Protein AF-A0A523T4Q6-F1 (afdb_monomer_lite)

Structure (mmCIF, N/CA/C/O backbone):
data_AF-A0A523T4Q6-F1
#
_entry.id   AF-A0A523T4Q6-F1
#
loop_
_atom_site.group_PDB
_atom_site.id
_atom_site.type_symbol
_atom_site.label_atom_id
_atom_site.label_alt_id
_atom_site.label_comp_id
_atom_site.label_asym_id
_atom_site.label_entity_id
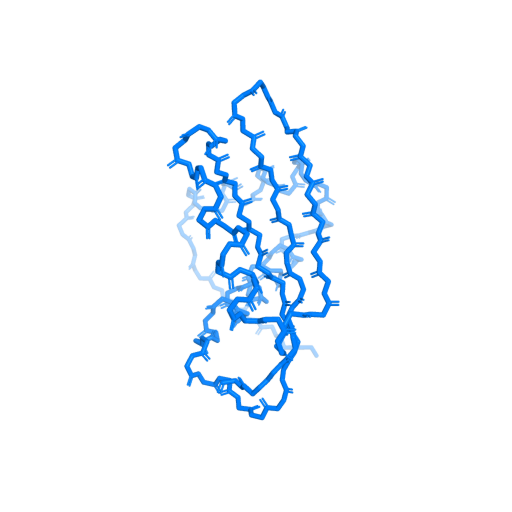_atom_site.label_seq_id
_atom_site.pdbx_PDB_ins_code
_atom_site.Cartn_x
_atom_site.Cartn_y
_atom_site.Cartn_z
_atom_site.occupancy
_atom_site.B_iso_or_equiv
_atom_site.auth_seq_id
_atom_site.auth_comp_id
_atom_site.auth_asym_id
_atom_site.auth_atom_id
_atom_site.pdbx_PDB_model_num
ATOM 1 N N . MET A 1 1 ? -28.404 4.423 11.202 1.00 72.69 1 MET A N 1
ATOM 2 C CA . MET A 1 1 ? -27.019 4.108 11.615 1.00 72.69 1 MET A CA 1
ATOM 3 C C . MET A 1 1 ? -27.066 2.802 12.387 1.00 72.69 1 MET A C 1
ATOM 5 O O . MET A 1 1 ? -27.877 2.708 13.299 1.00 72.69 1 MET A O 1
ATOM 9 N N . THR A 1 2 ? -26.296 1.793 11.986 1.00 89.75 2 THR A N 1
ATOM 10 C CA . THR A 1 2 ? -26.288 0.481 12.656 1.00 89.75 2 THR A CA 1
ATOM 11 C C . THR A 1 2 ? -25.247 0.487 13.769 1.00 89.75 2 THR A C 1
ATOM 13 O O . THR A 1 2 ? -24.136 0.970 13.558 1.00 89.75 2 THR A O 1
ATOM 16 N N . ILE A 1 3 ? -25.606 -0.024 14.947 1.00 91.44 3 ILE A N 1
ATOM 17 C CA . ILE A 1 3 ? -24.710 -0.132 16.102 1.00 91.44 3 ILE A CA 1
ATOM 18 C C . ILE A 1 3 ? -24.320 -1.598 16.263 1.00 91.44 3 ILE A C 1
ATOM 20 O O . ILE A 1 3 ? -25.179 -2.476 16.238 1.00 91.44 3 ILE A O 1
ATOM 24 N N . ILE A 1 4 ? -23.025 -1.843 16.437 1.00 90.62 4 ILE A N 1
ATOM 25 C CA . ILE A 1 4 ? -22.473 -3.156 16.760 1.00 90.62 4 ILE A CA 1
ATOM 26 C C . ILE A 1 4 ? -21.775 -3.071 18.118 1.00 90.62 4 ILE A C 1
ATOM 28 O O . ILE A 1 4 ? -21.170 -2.049 18.439 1.00 90.62 4 ILE A O 1
ATOM 32 N N . SER A 1 5 ? -21.870 -4.137 18.909 1.00 92.88 5 SER A N 1
ATOM 33 C CA . SER A 1 5 ? -21.122 -4.287 20.157 1.00 92.88 5 SER A CA 1
ATOM 34 C C . SER A 1 5 ? -20.123 -5.421 19.981 1.00 92.88 5 SER A C 1
ATOM 36 O O . SER A 1 5 ? -20.476 -6.480 19.464 1.00 92.88 5 SER A 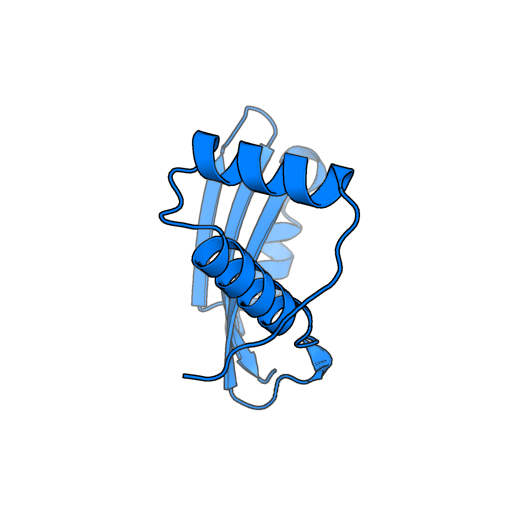O 1
ATOM 38 N N . VAL A 1 6 ? -18.875 -5.189 20.374 1.00 88.69 6 VAL A N 1
ATOM 39 C CA . VAL A 1 6 ? -17.772 -6.138 20.204 1.00 88.69 6 VAL A CA 1
ATOM 40 C C . VAL A 1 6 ? -17.041 -6.314 21.526 1.00 88.69 6 VAL A C 1
ATOM 42 O O . VAL A 1 6 ? -16.758 -5.341 22.223 1.00 88.69 6 VAL A O 1
ATOM 45 N N . SER A 1 7 ? -16.741 -7.564 21.871 1.00 93.50 7 SER A N 1
ATOM 46 C CA . SER A 1 7 ? -15.856 -7.881 22.991 1.00 93.50 7 SER A CA 1
ATOM 47 C C . SER A 1 7 ? -14.417 -7.891 22.488 1.00 93.50 7 SER A C 1
ATOM 49 O O . SER A 1 7 ? -14.119 -8.523 21.475 1.00 93.50 7 SER A O 1
ATOM 51 N N . VAL A 1 8 ? -13.535 -7.169 23.176 1.00 91.31 8 VAL A N 1
ATOM 52 C CA . VAL A 1 8 ? -12.112 -7.068 22.839 1.00 91.31 8 VAL A CA 1
ATOM 53 C C . VAL A 1 8 ? -11.267 -7.269 24.098 1.00 91.31 8 VAL A C 1
ATOM 55 O O . VAL A 1 8 ? -11.698 -6.864 25.180 1.00 91.31 8 VAL A O 1
ATOM 58 N N . PRO A 1 9 ? -10.068 -7.870 23.995 1.00 96.25 9 PRO A N 1
ATOM 59 C CA . PRO 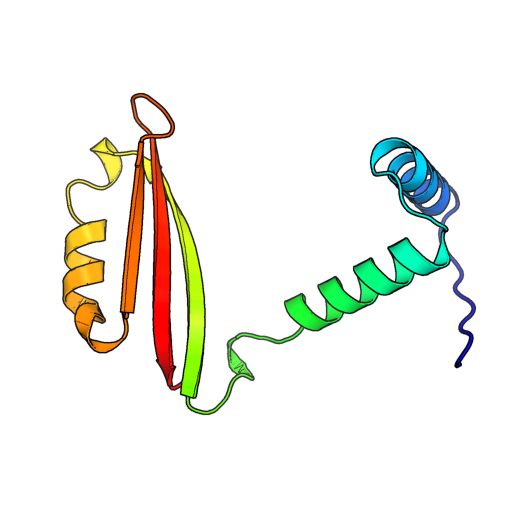A 1 9 ? -9.151 -7.958 25.126 1.00 96.25 9 PRO A CA 1
ATOM 60 C C . PRO A 1 9 ? -8.781 -6.570 25.658 1.00 96.25 9 PRO A C 1
ATOM 62 O O . PRO A 1 9 ? -8.531 -5.652 24.878 1.00 96.25 9 PRO A O 1
ATOM 65 N N . GLU A 1 10 ? -8.662 -6.432 26.978 1.00 94.25 10 GLU A N 1
ATOM 66 C CA . GLU A 1 10 ? -8.368 -5.149 27.638 1.00 94.25 10 GLU A CA 1
ATOM 67 C C . GLU A 1 10 ? -7.070 -4.505 27.124 1.00 94.25 10 GLU A C 1
ATOM 69 O O . GLU A 1 10 ? -7.050 -3.331 26.766 1.00 94.25 10 GLU A O 1
ATOM 74 N N . LYS A 1 11 ? -6.019 -5.312 26.933 1.00 94.31 11 LYS A N 1
ATOM 75 C CA . LYS A 1 11 ? -4.748 -4.858 26.343 1.00 94.31 11 LYS A CA 1
ATOM 76 C C . LYS A 1 11 ? -4.902 -4.286 24.931 1.00 94.31 11 LYS A C 1
ATOM 78 O O . LYS A 1 11 ? -4.134 -3.418 24.528 1.00 94.31 11 LYS A O 1
ATOM 83 N N . LEU A 1 12 ? -5.853 -4.795 24.144 1.00 90.75 12 LEU A N 1
ATOM 84 C CA . LEU A 1 12 ? -6.106 -4.273 22.802 1.00 90.75 12 LEU A CA 1
ATOM 85 C C . LEU A 1 12 ? -6.808 -2.917 22.882 1.00 90.75 12 LEU A C 1
ATOM 87 O O . LEU A 1 12 ? -6.430 -2.000 22.158 1.00 90.75 12 LEU A O 1
ATOM 91 N N . LEU A 1 13 ? -7.786 -2.779 23.783 1.00 92.06 13 LEU A N 1
ATOM 92 C CA . LEU A 1 13 ? -8.468 -1.509 24.022 1.00 92.06 13 LEU A CA 1
ATOM 93 C C . LEU A 1 13 ? -7.481 -0.419 24.458 1.00 92.06 13 LEU A C 1
ATOM 95 O O . LEU A 1 13 ? -7.520 0.681 23.915 1.00 92.06 13 LEU A O 1
ATOM 99 N N . GLU A 1 14 ? -6.556 -0.742 25.361 1.00 92.31 14 GLU A N 1
ATOM 100 C CA . GLU A 1 14 ? -5.516 0.186 25.817 1.00 92.31 14 GLU A CA 1
ATOM 101 C C . GLU A 1 14 ? -4.647 0.693 24.654 1.00 92.31 14 GLU A C 1
ATOM 103 O O . GLU A 1 14 ? -4.435 1.897 24.499 1.00 92.31 14 GLU A O 1
ATOM 108 N N . ARG A 1 15 ? -4.210 -0.208 23.762 1.00 88.75 15 ARG A N 1
ATOM 109 C CA . ARG A 1 15 ? -3.453 0.177 22.558 1.00 88.75 15 ARG A CA 1
ATOM 110 C C . ARG A 1 15 ? -4.254 1.103 21.648 1.00 88.75 15 ARG A C 1
ATOM 112 O O . ARG A 1 15 ? -3.703 2.080 21.150 1.00 88.75 15 ARG A O 1
ATOM 119 N N . VAL A 1 16 ? -5.540 0.818 21.454 1.00 88.25 16 VAL A N 1
ATOM 120 C CA . VAL A 1 16 ? -6.434 1.656 20.645 1.00 88.25 16 VAL A CA 1
ATOM 121 C C . VAL A 1 16 ? -6.561 3.057 21.248 1.00 88.25 16 VAL A C 1
ATOM 123 O O . VAL A 1 16 ? -6.492 4.045 20.521 1.00 88.25 16 VAL A O 1
ATOM 126 N N . GLU A 1 17 ? -6.704 3.172 22.567 1.00 88.06 17 GLU A N 1
ATOM 127 C CA . GLU A 1 17 ? -6.784 4.472 23.239 1.00 88.06 17 GLU A CA 1
ATOM 128 C C . GLU A 1 17 ? -5.500 5.288 23.143 1.00 88.06 17 GLU A C 1
ATOM 130 O O . GLU A 1 17 ? -5.568 6.510 23.000 1.00 88.06 17 GLU A O 1
ATOM 135 N N . ASN A 1 18 ? -4.342 4.634 23.200 1.00 88.75 18 ASN A N 1
ATOM 136 C CA . ASN A 1 18 ? -3.062 5.307 22.998 1.00 88.75 18 ASN A CA 1
ATOM 137 C C . ASN A 1 18 ? -2.961 5.851 21.567 1.00 88.75 18 ASN A C 1
ATOM 139 O O . ASN A 1 18 ? -2.659 7.028 21.382 1.00 88.75 18 ASN A O 1
ATOM 143 N N . SER A 1 19 ? -3.349 5.059 20.561 1.00 84.25 19 SER A N 1
ATOM 144 C CA . SER A 1 19 ? -3.386 5.518 19.165 1.00 84.25 19 SER A CA 1
ATOM 145 C C . SER A 1 19 ? -4.362 6.676 18.935 1.00 84.25 19 SER A C 1
ATOM 147 O O . SER A 1 19 ? -4.061 7.572 18.153 1.00 84.25 19 SER A O 1
ATOM 149 N N . ILE A 1 20 ? -5.507 6.711 19.630 1.00 85.62 20 ILE A N 1
ATOM 150 C CA . ILE A 1 20 ? -6.446 7.845 19.562 1.00 85.62 20 ILE A CA 1
ATOM 151 C C . ILE A 1 20 ? -5.777 9.144 20.025 1.00 85.62 20 ILE A C 1
ATOM 153 O O . ILE A 1 20 ? -5.949 10.176 19.376 1.00 85.62 20 ILE A O 1
ATOM 157 N N . ARG A 1 21 ? -5.001 9.089 21.116 1.00 83.44 21 ARG A N 1
ATOM 158 C CA . ARG A 1 21 ? -4.302 10.258 21.673 1.00 83.44 21 ARG A CA 1
ATOM 159 C C . ARG A 1 21 ? -3.164 10.734 20.776 1.00 83.44 21 ARG A C 1
ATOM 161 O O . ARG A 1 21 ? -3.016 11.935 20.592 1.00 83.44 21 ARG A O 1
ATOM 168 N N . GLU A 1 22 ? -2.385 9.809 20.225 1.00 84.88 22 GLU A N 1
ATOM 169 C CA . GLU A 1 22 ? -1.214 10.135 19.403 1.00 84.88 22 GLU A CA 1
ATOM 170 C C . GLU A 1 22 ? -1.586 10.616 17.996 1.00 84.88 22 GLU A C 1
ATOM 172 O O . GLU A 1 22 ? -0.955 11.527 17.471 1.00 84.88 22 GLU A O 1
ATOM 177 N N . GLN A 1 23 ? -2.615 10.022 17.383 1.00 77.62 23 GLN A N 1
ATOM 178 C CA . GLN A 1 23 ? -2.971 10.265 15.977 1.00 77.62 23 GLN A CA 1
ATOM 179 C C . GLN A 1 23 ? -4.151 11.236 15.799 1.00 77.62 23 GLN A C 1
ATOM 181 O O . GLN A 1 23 ? -4.564 11.502 14.673 1.00 77.62 23 GLN A O 1
ATOM 186 N N . GLY A 1 24 ? -4.700 11.782 16.891 1.00 76.44 24 GLY A N 1
ATOM 187 C CA . GLY A 1 24 ? -5.726 12.830 16.843 1.00 76.44 24 GLY A CA 1
ATOM 188 C C . GLY A 1 24 ? -7.116 12.357 16.403 1.00 76.44 24 GLY A C 1
ATOM 189 O O . GLY A 1 24 ? -7.887 13.136 15.842 1.00 76.44 24 GLY A O 1
ATOM 190 N N . PHE A 1 25 ? -7.467 11.090 16.641 1.00 80.19 25 PHE A N 1
ATOM 191 C CA . PHE A 1 25 ? -8.798 10.584 16.298 1.00 80.19 25 PHE A CA 1
ATOM 192 C C . PHE A 1 25 ? -9.889 11.192 17.188 1.00 80.19 25 PHE A C 1
ATOM 194 O O . PHE A 1 25 ? -9.733 11.316 18.400 1.00 80.19 25 PHE A O 1
ATOM 201 N N . ALA A 1 26 ? -11.050 11.494 16.600 1.00 78.75 26 ALA A N 1
ATOM 202 C CA . ALA A 1 26 ? -12.152 12.128 17.327 1.00 78.75 26 ALA A CA 1
ATOM 203 C C . ALA A 1 26 ? -12.797 11.221 18.395 1.00 78.75 26 ALA A C 1
ATOM 205 O O . ALA A 1 26 ? -13.297 11.717 19.401 1.00 78.75 26 ALA A O 1
ATOM 206 N N . ASN A 1 27 ? -12.859 9.901 18.167 1.00 86.69 27 ASN A N 1
ATOM 207 C CA . ASN A 1 27 ? -13.436 8.933 19.109 1.00 86.69 27 ASN A CA 1
ATOM 208 C C . ASN A 1 27 ? -13.098 7.476 18.737 1.00 86.69 27 ASN A C 1
ATOM 210 O O . ASN A 1 27 ? -12.652 7.183 17.627 1.00 86.69 27 ASN A O 1
ATOM 214 N N . ARG A 1 28 ? -13.397 6.544 19.658 1.00 88.50 28 ARG A N 1
ATOM 215 C CA . ARG A 1 28 ? -13.238 5.089 19.458 1.00 88.50 28 ARG A CA 1
ATOM 216 C C . ARG A 1 28 ? -14.019 4.561 18.248 1.00 88.50 28 ARG A C 1
ATOM 218 O O . ARG A 1 28 ? -13.554 3.661 17.561 1.00 88.50 28 ARG A O 1
ATOM 225 N N . SER A 1 29 ? -15.194 5.114 17.953 1.00 90.00 29 SER A N 1
ATOM 226 C CA . SER A 1 29 ? -15.989 4.657 16.807 1.00 90.00 29 SER A CA 1
ATOM 227 C C . SER A 1 29 ? -15.355 5.038 15.466 1.00 90.00 29 SER A C 1
ATOM 229 O O . SER A 1 29 ? -15.576 4.335 14.484 1.00 90.00 29 SER A O 1
ATOM 231 N N . GLU A 1 30 ? -14.576 6.121 15.398 1.00 88.31 30 GLU A N 1
ATOM 232 C CA . GLU A 1 30 ? -13.842 6.520 14.190 1.00 88.31 30 GLU A CA 1
ATOM 233 C C . GLU A 1 30 ? -12.731 5.523 13.868 1.00 88.31 30 GLU A C 1
ATOM 235 O O . GLU A 1 30 ? -12.701 4.985 12.764 1.00 88.31 30 GLU A O 1
ATOM 240 N N . ILE A 1 31 ? -11.883 5.201 14.849 1.00 89.31 31 ILE A N 1
ATOM 241 C CA . ILE A 1 31 ? -10.749 4.296 14.629 1.00 89.31 31 ILE A CA 1
ATOM 242 C C . ILE A 1 31 ? -11.222 2.880 14.277 1.00 89.31 31 ILE A C 1
ATOM 244 O O . ILE A 1 31 ? -10.672 2.252 13.378 1.00 89.31 31 ILE A O 1
ATOM 248 N N . VAL A 1 32 ? -12.308 2.404 14.902 1.00 89.56 32 VAL A N 1
ATOM 249 C CA . VAL A 1 32 ? -12.914 1.105 14.572 1.00 89.56 32 VAL A CA 1
ATOM 250 C C . VAL A 1 32 ? -13.498 1.121 13.159 1.00 89.56 32 VAL A C 1
ATOM 252 O O . VAL A 1 32 ? -13.299 0.170 12.406 1.00 89.56 32 VAL A O 1
ATOM 255 N N . ARG A 1 33 ? -14.179 2.201 12.752 1.00 89.62 33 ARG A N 1
ATOM 256 C CA . ARG A 1 33 ? -14.675 2.337 11.373 1.00 89.62 33 ARG A CA 1
ATOM 257 C C . ARG A 1 33 ? -13.536 2.373 10.359 1.00 89.62 33 ARG A C 1
ATOM 259 O O . ARG A 1 33 ? -13.666 1.753 9.306 1.00 89.62 33 ARG A O 1
ATOM 266 N N . GLN A 1 34 ? -12.445 3.073 10.658 1.00 88.44 34 GLN A N 1
ATOM 267 C CA . GLN A 1 34 ? -11.275 3.116 9.788 1.00 88.44 34 GLN A CA 1
ATOM 268 C C . GLN A 1 34 ? -10.615 1.741 9.683 1.00 88.44 34 GLN A C 1
ATOM 270 O O . GLN A 1 34 ? -10.409 1.269 8.573 1.00 88.44 34 GLN A O 1
ATOM 275 N N . ALA A 1 35 ? -10.405 1.052 10.806 1.00 88.44 35 ALA A N 1
ATOM 276 C CA . ALA A 1 35 ? -9.862 -0.303 10.826 1.00 88.44 35 ALA A CA 1
ATOM 277 C C . ALA A 1 35 ? -10.725 -1.289 10.025 1.00 88.44 35 ALA A C 1
ATOM 279 O O . ALA A 1 35 ? -10.192 -2.069 9.244 1.00 88.44 35 ALA A O 1
ATOM 280 N N . LEU A 1 36 ? -12.056 -1.225 10.151 1.00 88.69 36 LEU A N 1
ATOM 281 C CA . LEU A 1 36 ? -12.967 -2.058 9.357 1.00 88.69 36 LEU A CA 1
ATOM 282 C C . LEU A 1 36 ? -12.874 -1.750 7.858 1.00 88.69 36 LEU A C 1
ATOM 284 O O . LEU A 1 36 ? -12.882 -2.673 7.050 1.00 88.69 36 LEU A O 1
ATOM 288 N N . ARG A 1 37 ? -12.772 -0.472 7.468 1.00 87.06 37 ARG A N 1
ATOM 289 C CA . ARG A 1 37 ? -12.582 -0.088 6.059 1.00 87.06 37 ARG A CA 1
ATOM 290 C C . ARG A 1 37 ? -11.257 -0.608 5.518 1.00 87.06 37 ARG A C 1
ATOM 292 O O . ARG A 1 37 ? -11.264 -1.222 4.457 1.00 87.06 37 ARG A O 1
ATOM 299 N N . THR A 1 38 ? -10.166 -0.405 6.254 1.00 86.06 38 THR A N 1
ATOM 300 C CA . THR A 1 38 ? -8.839 -0.921 5.900 1.00 86.06 38 THR A CA 1
ATOM 301 C C . THR A 1 38 ? -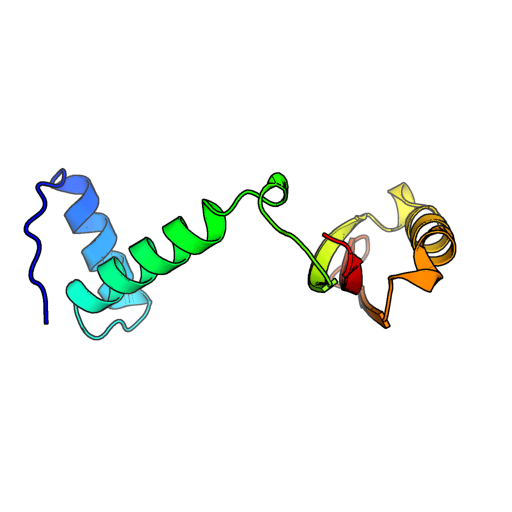8.876 -2.435 5.760 1.00 86.06 38 THR A C 1
ATOM 303 O O . THR A 1 38 ? -8.497 -2.943 4.715 1.00 86.06 38 THR A O 1
ATOM 306 N N . PHE A 1 39 ? -9.448 -3.148 6.733 1.00 84.12 39 PHE A N 1
ATOM 307 C CA . PHE A 1 39 ? -9.596 -4.599 6.673 1.00 84.12 39 PHE A CA 1
ATOM 308 C C . PHE A 1 39 ? -10.391 -5.051 5.445 1.00 84.12 39 PHE A C 1
ATOM 310 O O . PHE A 1 39 ? -9.975 -5.973 4.759 1.00 84.12 39 PHE A O 1
ATOM 317 N N . ILE A 1 40 ? -11.513 -4.396 5.122 1.00 80.94 40 ILE A N 1
ATOM 318 C CA . ILE A 1 40 ? -12.301 -4.737 3.928 1.00 80.94 40 ILE A CA 1
ATOM 319 C C . ILE A 1 40 ? -11.488 -4.483 2.651 1.00 80.94 40 ILE A C 1
ATOM 321 O O . ILE A 1 40 ? -11.509 -5.315 1.745 1.00 80.94 40 ILE A O 1
ATOM 325 N N . MET A 1 41 ? -10.764 -3.364 2.578 1.00 76.25 41 MET A N 1
ATOM 326 C CA . MET A 1 41 ? -9.904 -3.038 1.438 1.00 76.25 41 MET A CA 1
ATOM 327 C C . MET A 1 41 ? -8.762 -4.044 1.270 1.00 76.25 41 MET A C 1
ATOM 329 O O . MET A 1 41 ? -8.523 -4.484 0.153 1.00 76.25 41 MET A O 1
ATOM 333 N N . GLU A 1 42 ? -8.111 -4.445 2.361 1.00 77.94 42 GLU A N 1
ATOM 334 C CA . GLU A 1 42 ? -7.049 -5.459 2.369 1.00 77.94 42 GLU A CA 1
ATOM 335 C C . GLU A 1 42 ? -7.587 -6.872 2.101 1.00 77.94 42 GLU A C 1
ATOM 337 O O . GLU A 1 42 ? -6.911 -7.689 1.482 1.00 77.94 42 GLU A O 1
ATOM 342 N N . SER A 1 43 ? -8.816 -7.168 2.538 1.00 66.56 43 SER A N 1
ATOM 343 C CA . SER A 1 43 ? -9.466 -8.468 2.332 1.00 66.56 43 SER A CA 1
ATOM 344 C C . SER A 1 43 ? -9.932 -8.690 0.897 1.00 66.56 43 SER A C 1
ATOM 346 O O . SER A 1 43 ? -10.136 -9.839 0.506 1.00 66.56 43 SER A O 1
ATOM 348 N N . ARG A 1 44 ? -10.089 -7.620 0.099 1.00 66.62 44 ARG A N 1
ATOM 349 C CA . ARG A 1 44 ? -10.305 -7.758 -1.341 1.00 66.62 44 ARG A CA 1
ATOM 350 C C . ARG A 1 44 ? -9.036 -8.337 -1.936 1.00 66.62 44 ARG A C 1
ATOM 352 O O . ARG A 1 44 ? -8.051 -7.634 -2.147 1.00 66.62 44 ARG A O 1
ATOM 359 N N . SER A 1 45 ? -9.067 -9.638 -2.198 1.00 65.38 45 SER A N 1
ATOM 360 C CA . SER A 1 45 ? -7.978 -10.290 -2.901 1.00 65.38 45 SER A CA 1
ATOM 361 C C . SER A 1 45 ? -7.819 -9.622 -4.262 1.00 65.38 45 SER A C 1
ATOM 363 O O . SER A 1 45 ? -8.808 -9.438 -4.972 1.00 65.38 45 SER A O 1
ATOM 365 N N . LEU A 1 46 ? -6.579 -9.327 -4.664 1.00 69.50 46 LEU A N 1
ATOM 366 C CA . LEU A 1 46 ? -6.279 -8.910 -6.040 1.00 69.50 46 LEU A CA 1
ATOM 367 C C . LEU A 1 46 ? -6.911 -9.875 -7.062 1.00 69.50 46 LEU A C 1
ATOM 369 O O . LEU A 1 46 ? -7.348 -9.448 -8.117 1.00 69.50 46 LEU A O 1
ATOM 373 N N . LYS A 1 47 ? -7.060 -11.158 -6.697 1.00 67.88 47 LYS A N 1
ATOM 374 C CA . LYS A 1 47 ? -7.682 -12.209 -7.518 1.00 67.88 47 LYS A CA 1
ATOM 375 C C . LYS A 1 47 ? -9.196 -12.069 -7.724 1.00 67.88 47 LYS A C 1
ATOM 377 O O . LYS A 1 47 ? -9.753 -12.776 -8.557 1.00 67.88 47 LYS A O 1
ATOM 382 N N . GLU A 1 48 ? -9.877 -11.245 -6.933 1.00 80.06 48 GLU A N 1
ATOM 383 C CA . GLU A 1 48 ? -11.322 -11.000 -7.057 1.00 80.06 48 GLU A CA 1
ATOM 384 C C . GLU A 1 48 ? -11.638 -9.740 -7.868 1.00 80.06 48 GLU A C 1
ATOM 386 O O . GLU A 1 48 ? -12.806 -9.483 -8.182 1.00 80.06 48 GLU A O 1
ATOM 391 N N . 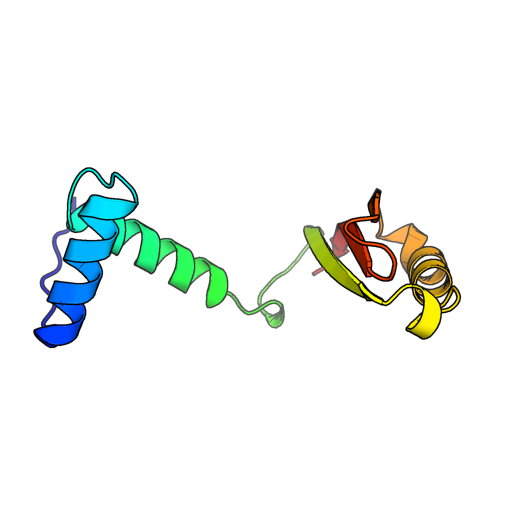LEU A 1 49 ? -10.615 -8.950 -8.206 1.00 81.62 49 LEU A N 1
ATOM 392 C CA . LEU A 1 49 ? -10.760 -7.802 -9.085 1.00 81.62 49 LEU A CA 1
ATOM 393 C C . LEU A 1 49 ? -11.133 -8.288 -10.493 1.00 81.62 49 LEU A C 1
ATOM 395 O O . LEU A 1 49 ? -10.725 -9.360 -10.931 1.00 81.62 49 LEU A O 1
ATOM 399 N N . LYS A 1 50 ? -11.989 -7.527 -11.176 1.00 85.06 50 LYS A N 1
ATOM 400 C CA . LYS A 1 50 ? -12.462 -7.833 -12.531 1.00 85.06 50 LYS A CA 1
ATOM 401 C C . LYS A 1 50 ? -12.602 -6.551 -13.332 1.00 85.06 50 LYS A C 1
ATOM 403 O O . LYS A 1 50 ? -13.032 -5.534 -12.786 1.00 85.06 50 LYS A O 1
ATOM 408 N N . GLY A 1 51 ? -12.359 -6.657 -14.634 1.00 89.00 51 GLY A N 1
ATOM 409 C CA . GLY A 1 51 ? -12.488 -5.547 -15.571 1.00 89.00 51 GLY A CA 1
ATOM 410 C C . GLY A 1 51 ? -11.299 -4.593 -15.521 1.00 89.00 51 GLY A C 1
ATOM 411 O O . GLY A 1 51 ? -10.255 -4.905 -14.955 1.00 89.00 51 GLY A O 1
ATOM 412 N N . GLU A 1 52 ? -11.463 -3.431 -16.145 1.00 90.06 52 GLU A N 1
ATOM 413 C CA . GLU A 1 52 ? -10.412 -2.421 -16.246 1.00 90.06 52 GLU A CA 1
ATOM 414 C C . GLU A 1 52 ? -10.211 -1.711 -14.897 1.00 90.06 52 GLU A C 1
ATOM 416 O O . GLU A 1 52 ? -11.131 -1.086 -14.360 1.00 90.06 52 GLU A O 1
ATOM 421 N N . ILE A 1 53 ? -9.002 -1.806 -14.347 1.00 91.38 53 ILE A N 1
ATOM 422 C CA . ILE A 1 53 ? -8.621 -1.231 -13.057 1.00 91.38 53 ILE A CA 1
ATOM 423 C C . ILE A 1 53 ? -7.425 -0.292 -13.205 1.00 91.38 53 ILE A C 1
ATOM 425 O O . ILE A 1 53 ? -6.612 -0.420 -14.118 1.00 91.38 53 ILE A O 1
ATOM 429 N N . ALA A 1 54 ? -7.310 0.650 -12.271 1.00 91.75 54 ALA A N 1
ATOM 430 C CA . ALA A 1 54 ? -6.115 1.461 -12.076 1.00 91.75 54 ALA A CA 1
ATOM 431 C C . ALA A 1 54 ? -5.522 1.159 -10.695 1.00 91.75 54 ALA A C 1
ATOM 433 O O . ALA A 1 54 ? -6.265 1.040 -9.717 1.00 91.75 54 ALA A O 1
ATOM 434 N N . ALA A 1 55 ? -4.198 1.047 -10.612 1.00 91.56 55 ALA A N 1
ATOM 435 C CA . ALA A 1 55 ? -3.483 0.742 -9.378 1.00 91.56 55 ALA A CA 1
ATOM 436 C C . ALA A 1 55 ? -2.150 1.497 -9.294 1.00 91.56 55 ALA A C 1
ATOM 438 O O . ALA A 1 55 ? -1.625 1.989 -10.292 1.00 91.56 55 ALA A O 1
ATOM 439 N N . SER A 1 56 ? -1.599 1.577 -8.083 1.00 93.00 56 SER A N 1
ATOM 440 C CA . SER A 1 56 ? -0.246 2.073 -7.834 1.00 93.00 56 SER A CA 1
ATOM 441 C C . SER A 1 56 ? 0.595 0.979 -7.191 1.00 93.00 56 SER A C 1
ATOM 443 O O . SER A 1 56 ? 0.181 0.396 -6.188 1.00 93.00 56 SER A O 1
ATOM 445 N N . ILE A 1 57 ? 1.780 0.739 -7.735 1.00 92.38 57 ILE A N 1
ATOM 446 C CA . ILE A 1 57 ? 2.775 -0.174 -7.186 1.00 92.38 57 ILE A CA 1
ATOM 447 C C . ILE A 1 57 ? 3.892 0.685 -6.604 1.00 92.38 57 ILE A C 1
ATOM 449 O O . ILE A 1 57 ? 4.532 1.439 -7.332 1.00 92.38 57 ILE A O 1
ATOM 453 N N . THR A 1 58 ? 4.115 0.578 -5.298 1.00 92.81 58 THR A N 1
ATOM 454 C CA . THR A 1 58 ? 5.193 1.298 -4.612 1.00 92.81 58 THR A CA 1
ATOM 455 C C . THR A 1 58 ? 6.271 0.308 -4.208 1.00 92.81 58 THR A C 1
ATOM 457 O O . THR A 1 58 ? 5.982 -0.660 -3.504 1.00 92.81 58 THR A O 1
ATOM 460 N N . ILE A 1 59 ? 7.504 0.547 -4.646 1.00 91.94 59 ILE A N 1
ATOM 461 C CA . ILE A 1 59 ? 8.645 -0.337 -4.403 1.00 91.94 59 ILE A CA 1
ATOM 462 C C . ILE A 1 59 ? 9.797 0.497 -3.852 1.00 91.94 59 ILE A C 1
ATOM 464 O O . ILE A 1 59 ? 10.068 1.593 -4.337 1.00 91.94 59 ILE A O 1
ATOM 468 N N . ILE A 1 60 ? 10.479 -0.038 -2.842 1.00 92.44 60 ILE A N 1
ATOM 469 C CA . ILE A 1 60 ? 11.777 0.457 -2.385 1.00 92.44 60 ILE A CA 1
ATOM 470 C C . ILE A 1 60 ? 12.797 -0.627 -2.697 1.00 92.44 60 ILE A C 1
ATOM 472 O O . ILE A 1 60 ? 12.575 -1.791 -2.361 1.00 92.44 60 ILE A O 1
ATOM 476 N N . TYR A 1 61 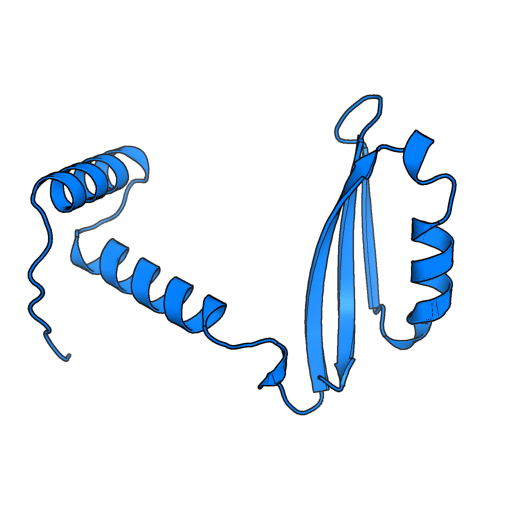? 13.893 -0.258 -3.346 1.00 88.75 61 TYR A N 1
ATOM 477 C CA . TYR A 1 61 ? 14.928 -1.206 -3.733 1.00 88.75 61 TYR A CA 1
ATOM 478 C C . TYR A 1 61 ? 16.321 -0.583 -3.673 1.00 88.75 61 TYR A C 1
ATOM 480 O O . TYR A 1 61 ? 16.487 0.634 -3.770 1.00 88.75 61 TYR A O 1
ATOM 488 N N . GLU A 1 62 ? 17.322 -1.444 -3.519 1.00 89.31 62 GLU A N 1
ATOM 489 C CA . GLU A 1 62 ? 18.732 -1.067 -3.551 1.00 89.31 62 GLU A CA 1
ATOM 490 C C . GLU A 1 62 ? 19.198 -0.878 -5.007 1.00 89.31 62 GLU A C 1
ATOM 492 O O . GLU A 1 62 ? 18.987 -1.741 -5.872 1.00 89.31 62 GLU A O 1
ATOM 497 N N . ARG A 1 63 ? 19.817 0.271 -5.295 1.00 82.38 63 ARG A N 1
ATOM 498 C CA . ARG A 1 63 ? 20.207 0.729 -6.637 1.00 82.38 63 ARG A CA 1
ATOM 499 C C . ARG A 1 63 ? 21.188 -0.232 -7.306 1.00 82.38 63 ARG A C 1
ATOM 501 O O . ARG A 1 63 ? 21.011 -0.582 -8.473 1.00 82.38 63 ARG A O 1
ATOM 508 N N . ASP A 1 64 ? 22.182 -0.697 -6.557 1.00 79.94 64 ASP A N 1
ATOM 509 C CA . ASP A 1 64 ? 23.256 -1.548 -7.076 1.00 79.94 64 ASP A CA 1
ATOM 510 C C . ASP A 1 64 ? 22.861 -3.022 -7.193 1.00 79.94 64 ASP A C 1
ATOM 512 O O . ASP A 1 64 ? 23.406 -3.741 -8.035 1.00 79.94 64 ASP A O 1
ATOM 516 N N . ALA A 1 65 ? 21.884 -3.473 -6.405 1.00 76.94 65 ALA A N 1
ATOM 517 C CA . ALA A 1 65 ? 21.360 -4.833 -6.491 1.00 76.94 65 ALA A CA 1
ATOM 518 C C . ALA A 1 65 ? 20.488 -5.039 -7.739 1.00 76.94 65 ALA A C 1
ATOM 520 O O . ALA A 1 65 ? 20.413 -6.143 -8.275 1.00 76.94 65 ALA A O 1
ATOM 521 N N . THR A 1 66 ? 19.838 -3.975 -8.216 1.00 76.00 66 THR A N 1
ATOM 522 C CA . THR A 1 66 ? 18.821 -4.057 -9.272 1.00 76.00 66 THR A CA 1
ATOM 523 C C . THR A 1 66 ? 19.321 -3.717 -10.674 1.00 76.00 66 THR A C 1
ATOM 525 O O . THR A 1 66 ? 18.559 -3.941 -11.604 1.00 76.00 66 THR A O 1
ATOM 528 N N . LYS A 1 67 ? 20.553 -3.201 -10.862 1.00 71.62 67 LYS A N 1
ATOM 529 C CA . LYS A 1 67 ? 21.245 -2.907 -12.153 1.00 71.62 67 LYS A CA 1
ATOM 530 C C . LYS A 1 67 ? 20.365 -2.926 -13.419 1.00 71.62 67 LYS A C 1
ATOM 532 O O . LYS A 1 67 ? 20.567 -3.741 -14.312 1.00 71.62 67 LYS A O 1
ATOM 537 N N . GLY A 1 68 ? 19.389 -2.023 -13.510 1.00 75.69 68 GLY A N 1
ATOM 538 C CA . GLY A 1 68 ? 18.534 -1.874 -14.696 1.00 75.69 68 GLY A CA 1
ATOM 539 C C . GLY A 1 68 ? 17.382 -2.880 -14.850 1.00 75.69 68 GLY A C 1
ATOM 540 O O . GLY A 1 68 ? 16.499 -2.622 -15.660 1.00 75.69 68 GLY A O 1
ATOM 541 N N . GLN A 1 69 ? 17.300 -3.941 -14.042 1.00 85.25 69 GLN A N 1
ATOM 542 C CA . GLN A 1 69 ? 16.201 -4.922 -14.054 1.00 85.25 69 GLN A CA 1
ATOM 543 C C . GLN A 1 69 ? 14.830 -4.260 -13.877 1.00 85.25 69 GLN A C 1
ATOM 545 O O . GLN A 1 69 ? 13.869 -4.624 -14.546 1.00 85.25 69 GLN A O 1
ATOM 550 N N . ILE A 1 70 ? 14.742 -3.253 -13.002 1.00 85.38 70 ILE A N 1
ATOM 551 C CA . ILE A 1 70 ? 13.503 -2.494 -12.786 1.00 85.38 70 ILE A CA 1
ATOM 552 C C . ILE A 1 70 ? 13.075 -1.770 -14.072 1.00 85.38 70 ILE A C 1
ATOM 554 O O . ILE A 1 70 ? 11.914 -1.855 -14.465 1.00 85.38 70 ILE A O 1
ATOM 558 N N . SER A 1 71 ? 14.018 -1.140 -14.780 1.00 85.00 71 SER A N 1
ATOM 559 C CA . SER A 1 71 ? 13.746 -0.466 -16.056 1.00 85.00 71 SER A CA 1
ATOM 560 C C . SER A 1 71 ? 13.382 -1.458 -17.166 1.00 85.00 71 SER A C 1
ATOM 562 O O . SER A 1 71 ? 12.479 -1.185 -17.953 1.00 85.00 71 SER A O 1
ATOM 564 N N . GLU A 1 72 ? 14.019 -2.631 -17.215 1.00 88.44 72 GLU A N 1
ATOM 565 C CA . GLU A 1 72 ? 13.665 -3.693 -18.167 1.00 88.44 72 GLU A CA 1
ATOM 566 C C . GLU A 1 72 ? 12.238 -4.212 -17.950 1.00 88.44 72 GLU A C 1
ATOM 568 O O . GLU A 1 72 ? 11.485 -4.380 -18.914 1.00 88.44 72 GLU A O 1
ATOM 573 N N . ILE A 1 73 ? 11.836 -4.421 -16.692 1.00 87.19 73 ILE A N 1
ATOM 574 C CA . ILE A 1 73 ? 10.467 -4.815 -16.342 1.00 87.19 73 ILE A CA 1
ATOM 575 C C . ILE A 1 73 ? 9.491 -3.710 -16.753 1.00 87.19 73 ILE A C 1
ATOM 577 O O . ILE A 1 73 ? 8.501 -3.993 -17.422 1.00 87.19 73 ILE A O 1
ATOM 581 N N . GLN A 1 74 ? 9.779 -2.449 -16.430 1.00 88.06 74 GLN A N 1
ATOM 582 C CA . GLN A 1 74 ? 8.920 -1.329 -16.823 1.00 88.06 74 GLN A CA 1
ATOM 583 C C . GLN A 1 74 ? 8.755 -1.223 -18.344 1.00 88.06 74 GLN A C 1
ATOM 585 O O . GLN A 1 74 ? 7.645 -1.020 -18.823 1.00 88.06 74 GLN A O 1
ATOM 590 N N . HIS A 1 75 ? 9.825 -1.410 -19.120 1.00 87.69 75 HIS A N 1
ATOM 591 C CA . HIS A 1 75 ? 9.721 -1.440 -20.580 1.00 87.69 75 HIS A CA 1
ATOM 592 C C . HIS A 1 75 ? 8.897 -2.629 -21.084 1.00 87.69 75 HIS A C 1
ATOM 594 O O . HIS A 1 75 ? 8.139 -2.481 -22.041 1.00 87.69 75 HIS A O 1
ATOM 600 N N . SER A 1 76 ? 9.011 -3.789 -20.433 1.00 92.12 76 SER A N 1
ATOM 601 C CA . SER A 1 76 ? 8.260 -4.997 -20.798 1.00 92.12 76 SER A CA 1
ATOM 602 C C . SER A 1 76 ? 6.753 -4.865 -20.545 1.00 92.12 76 SER A C 1
ATOM 604 O O . SER A 1 76 ? 5.975 -5.505 -21.244 1.00 92.12 76 SER A O 1
ATOM 606 N N . PHE A 1 77 ? 6.353 -4.031 -19.580 1.00 91.62 77 PHE A N 1
ATOM 607 C CA . PHE A 1 77 ? 4.957 -3.760 -19.205 1.00 91.62 77 PHE A CA 1
ATOM 608 C C . PHE A 1 77 ? 4.523 -2.318 -19.530 1.00 91.62 77 PHE A C 1
ATOM 610 O O . PHE A 1 77 ? 3.612 -1.767 -18.907 1.00 91.62 77 PHE A O 1
ATOM 617 N N . GLY A 1 78 ? 5.191 -1.671 -20.490 1.00 88.69 78 GLY A N 1
ATOM 618 C CA . GLY A 1 78 ? 4.920 -0.278 -20.862 1.00 88.69 78 GLY A CA 1
ATOM 619 C C . GLY A 1 78 ? 3.521 -0.043 -21.446 1.00 88.69 78 GLY A C 1
ATOM 620 O O . GLY A 1 78 ? 3.067 1.093 -21.514 1.00 88.69 78 GLY A O 1
ATOM 621 N N . ASP A 1 79 ? 2.828 -1.104 -21.853 1.00 93.06 79 ASP A N 1
ATOM 622 C CA . ASP A 1 79 ? 1.448 -1.096 -22.336 1.00 93.06 79 ASP A CA 1
ATOM 623 C C . ASP A 1 79 ? 0.418 -0.862 -21.220 1.00 93.06 79 ASP A C 1
ATOM 625 O O . ASP A 1 79 ? -0.613 -0.234 -21.465 1.00 93.06 79 ASP A O 1
ATOM 629 N N . ILE A 1 80 ? 0.708 -1.322 -19.999 1.00 94.50 80 ILE A N 1
ATOM 630 C CA . ILE A 1 80 ? -0.156 -1.136 -18.823 1.00 94.50 80 ILE A CA 1
ATOM 631 C C . ILE A 1 80 ? 0.355 -0.054 -17.864 1.00 94.50 80 ILE A C 1
ATOM 633 O O . ILE A 1 80 ? -0.399 0.427 -17.015 1.00 94.50 80 ILE A O 1
ATOM 637 N N . ILE A 1 81 ? 1.626 0.346 -17.961 1.00 94.69 81 ILE A N 1
ATOM 638 C CA . ILE A 1 81 ? 2.199 1.413 -17.133 1.00 94.69 81 ILE A CA 1
ATOM 639 C C . ILE A 1 81 ? 1.814 2.774 -17.714 1.00 94.69 81 ILE A C 1
ATOM 641 O O . ILE A 1 81 ? 2.240 3.161 -18.796 1.00 94.69 81 ILE A O 1
ATOM 645 N N . SER A 1 82 ? 1.040 3.546 -16.952 1.00 94.19 82 SER A N 1
ATOM 646 C CA . SER A 1 82 ? 0.645 4.899 -17.347 1.00 94.19 82 SER A CA 1
ATOM 647 C C . SER A 1 82 ? 1.736 5.929 -17.059 1.00 94.19 82 SER A C 1
ATOM 649 O O . SER A 1 82 ? 1.889 6.879 -17.822 1.00 94.19 82 SER A O 1
ATOM 651 N N . THR A 1 83 ? 2.424 5.805 -15.923 1.00 94.50 83 THR A N 1
ATOM 652 C CA . THR A 1 83 ? 3.539 6.673 -15.521 1.00 94.50 83 THR A CA 1
ATOM 653 C C . THR A 1 83 ? 4.261 6.062 -14.323 1.00 94.50 83 THR A C 1
ATOM 655 O O . THR A 1 83 ? 3.712 5.195 -13.641 1.00 94.50 83 THR A O 1
ATOM 658 N N . PHE A 1 84 ? 5.467 6.533 -14.026 1.00 93.62 84 PHE A N 1
ATOM 659 C CA . PHE A 1 84 ? 6.158 6.214 -12.786 1.00 93.62 84 PHE A CA 1
ATOM 660 C C . PHE A 1 84 ? 6.916 7.432 -12.250 1.00 93.62 84 PHE A C 1
ATOM 662 O O . PHE A 1 84 ? 7.358 8.303 -12.999 1.00 93.62 84 PHE A O 1
ATOM 669 N N . LEU A 1 85 ? 7.047 7.490 -10.930 1.00 94.12 85 LEU A N 1
ATOM 670 C CA . LEU A 1 85 ? 7.886 8.431 -10.200 1.00 94.12 85 LEU A CA 1
ATOM 671 C C . LEU A 1 85 ? 9.076 7.659 -9.640 1.00 94.12 85 LEU A C 1
ATOM 673 O O . LEU A 1 85 ? 8.866 6.629 -9.009 1.00 94.12 85 LEU A O 1
ATOM 677 N N . HIS A 1 86 ? 10.285 8.192 -9.800 1.00 93.69 86 HIS A N 1
ATOM 678 C CA . HIS A 1 86 ? 11.503 7.668 -9.185 1.00 93.69 86 HIS A CA 1
ATOM 679 C C . HIS A 1 86 ? 12.119 8.730 -8.275 1.00 93.69 86 HIS A C 1
ATOM 681 O O . HIS A 1 86 ? 12.315 9.872 -8.693 1.00 93.69 86 HIS A O 1
ATOM 687 N N . ALA A 1 87 ? 12.451 8.352 -7.045 1.00 92.94 87 ALA A N 1
ATOM 688 C CA . ALA A 1 87 ? 13.121 9.209 -6.080 1.00 92.94 87 ALA A CA 1
ATOM 689 C C . ALA A 1 87 ? 14.284 8.469 -5.412 1.00 92.94 87 ALA A C 1
ATOM 691 O O . ALA A 1 87 ? 14.128 7.350 -4.927 1.00 92.94 87 ALA A O 1
ATOM 692 N N . HIS A 1 88 ? 15.442 9.118 -5.331 1.00 92.88 88 HIS A N 1
ATOM 693 C CA . HIS A 1 88 ? 16.537 8.661 -4.479 1.00 92.88 88 HIS A CA 1
ATOM 694 C C . HIS A 1 88 ? 16.224 9.069 -3.040 1.00 92.88 88 HIS A C 1
ATOM 696 O O . HIS A 1 88 ? 16.129 10.262 -2.749 1.00 92.88 88 HIS A O 1
ATOM 702 N N . ILE A 1 89 ? 16.004 8.085 -2.168 1.00 91.75 89 ILE A N 1
ATOM 703 C CA . ILE A 1 89 ? 15.649 8.324 -0.760 1.00 91.75 89 ILE A CA 1
ATOM 704 C C . ILE A 1 89 ? 16.857 8.201 0.173 1.00 91.75 89 ILE A C 1
ATOM 706 O O . ILE A 1 89 ? 16.811 8.726 1.281 1.00 91.75 89 ILE A O 1
ATOM 710 N N . ASP A 1 90 ? 17.921 7.540 -0.290 1.00 86.19 90 ASP A N 1
ATOM 711 C CA . ASP A 1 90 ? 19.212 7.414 0.390 1.00 86.19 90 ASP A CA 1
ATOM 712 C C . ASP A 1 90 ? 20.339 7.201 -0.647 1.00 86.19 90 ASP A C 1
ATOM 714 O O . ASP A 1 90 ? 20.072 7.157 -1.857 1.00 86.19 90 ASP A O 1
ATOM 718 N N . GLU A 1 91 ? 21.591 7.057 -0.198 1.00 83.94 91 GLU A N 1
ATOM 719 C CA . GLU A 1 91 ? 22.757 6.810 -1.062 1.00 83.94 91 GLU A CA 1
ATOM 720 C C . GLU A 1 91 ? 22.542 5.581 -1.958 1.00 83.94 91 GLU A C 1
ATOM 722 O O . GLU A 1 91 ? 22.715 5.680 -3.180 1.00 83.94 91 GLU A O 1
ATOM 727 N N . ASP A 1 92 ? 22.027 4.496 -1.371 1.00 89.88 92 ASP A N 1
ATOM 728 C CA . ASP A 1 92 ? 21.877 3.196 -2.032 1.00 89.88 92 ASP A CA 1
ATOM 729 C C . ASP A 1 92 ? 20.428 2.822 -2.360 1.00 89.88 92 ASP A C 1
ATOM 731 O O . ASP A 1 92 ? 20.202 1.847 -3.072 1.00 89.88 92 ASP A O 1
ATOM 735 N N . TYR A 1 93 ? 19.430 3.582 -1.898 1.00 90.25 93 TYR A N 1
ATOM 736 C CA . TYR A 1 93 ? 18.018 3.216 -2.052 1.00 90.25 93 TYR A CA 1
ATOM 737 C C . TYR A 1 93 ? 17.241 4.156 -2.968 1.00 90.25 93 TYR A C 1
ATOM 739 O O . TYR A 1 93 ? 17.338 5.387 -2.908 1.00 90.25 93 TYR A O 1
ATOM 747 N N . CYS A 1 94 ? 16.392 3.545 -3.786 1.00 92.06 94 CYS A N 1
ATOM 748 C CA . CYS A 1 94 ? 15.427 4.222 -4.633 1.00 92.06 94 CYS A CA 1
ATOM 749 C C . CYS A 1 94 ? 14.008 3.837 -4.210 1.00 92.06 94 CYS A C 1
ATOM 751 O O . CYS A 1 94 ? 13.731 2.675 -3.914 1.00 92.06 94 CYS A O 1
ATOM 753 N N . LEU A 1 95 ? 13.113 4.821 -4.203 1.00 92.94 95 LEU A N 1
ATOM 754 C CA . LEU A 1 95 ? 11.672 4.634 -4.124 1.00 92.94 95 LEU A CA 1
ATOM 755 C C . LEU A 1 95 ? 11.081 4.882 -5.505 1.00 92.94 95 LEU A C 1
ATOM 757 O O . LEU A 1 95 ? 11.289 5.945 -6.093 1.00 92.94 95 LEU A O 1
ATOM 761 N N . GLU A 1 96 ? 10.294 3.928 -5.982 1.00 94.19 96 GLU A N 1
ATOM 762 C CA . GLU A 1 96 ? 9.477 4.098 -7.170 1.00 94.19 96 GLU A CA 1
ATOM 763 C C . GLU A 1 96 ? 7.995 3.935 -6.867 1.00 94.19 96 GLU A C 1
ATOM 765 O O . GLU A 1 96 ? 7.584 3.038 -6.129 1.00 94.19 96 GLU A O 1
ATOM 770 N N . VAL A 1 97 ? 7.189 4.807 -7.471 1.00 95.69 97 VAL A N 1
ATOM 771 C CA . VAL A 1 97 ? 5.729 4.708 -7.489 1.00 95.69 97 VAL A CA 1
ATOM 772 C C . VAL A 1 97 ? 5.296 4.579 -8.939 1.00 95.69 97 VAL A C 1
ATOM 774 O O . VAL A 1 97 ? 5.408 5.530 -9.708 1.00 95.69 97 VAL A O 1
ATOM 777 N N . ILE A 1 98 ? 4.797 3.408 -9.311 1.00 95.12 98 ILE A N 1
ATOM 778 C CA . ILE A 1 98 ? 4.395 3.063 -10.673 1.00 95.12 98 ILE A CA 1
ATOM 779 C C . ILE A 1 98 ? 2.871 3.064 -10.733 1.00 95.12 98 ILE A C 1
ATOM 781 O O . ILE A 1 98 ? 2.216 2.323 -10.002 1.00 95.12 98 ILE A O 1
ATOM 785 N N . VAL A 1 99 ? 2.292 3.889 -11.598 1.00 95.62 99 VAL A N 1
ATOM 786 C CA . VAL A 1 99 ? 0.848 3.937 -11.841 1.00 95.62 99 VAL A CA 1
ATOM 787 C C . VAL A 1 99 ? 0.532 3.050 -13.036 1.00 95.62 99 VAL A C 1
ATOM 789 O O . VAL A 1 99 ? 1.025 3.290 -14.139 1.00 95.62 99 VAL A O 1
ATOM 792 N N . VAL A 1 100 ? -0.315 2.048 -12.825 1.00 95.06 100 VAL A N 1
ATOM 793 C CA . VAL A 1 100 ? -0.731 1.086 -13.849 1.00 95.06 100 VAL A CA 1
ATOM 794 C C . VAL A 1 100 ? -2.227 1.176 -14.109 1.00 95.06 100 VAL A C 1
ATOM 796 O O . VAL A 1 100 ? -3.012 1.471 -13.204 1.00 95.06 100 VAL A O 1
ATOM 799 N N . LYS A 1 101 ? -2.625 0.908 -15.349 1.00 94.56 101 LYS A N 1
ATOM 800 C CA . LYS A 1 101 ? -4.017 0.762 -15.756 1.00 94.56 101 LYS A CA 1
ATOM 801 C C . LYS A 1 101 ? -4.127 -0.402 -16.735 1.00 94.56 101 LYS A C 1
ATOM 803 O O . LYS A 1 101 ? -3.469 -0.398 -17.767 1.00 94.56 101 LYS A O 1
ATOM 808 N N . GLY A 1 102 ? -4.960 -1.382 -16.413 1.00 92.12 102 GLY A N 1
ATOM 809 C CA . GLY A 1 102 ? -5.093 -2.597 -17.211 1.00 92.12 102 GLY A CA 1
ATOM 810 C C . GLY A 1 102 ? -6.240 -3.475 -16.736 1.00 92.12 102 GLY A C 1
ATOM 811 O O . GLY A 1 102 ? -6.993 -3.100 -15.838 1.00 92.12 102 GLY A O 1
ATOM 812 N N . GLU A 1 103 ? -6.392 -4.635 -17.362 1.00 90.62 103 GLU A N 1
ATOM 813 C CA . GLU A 1 103 ? -7.346 -5.649 -16.916 1.00 90.62 103 GLU A CA 1
ATOM 814 C C . GLU A 1 103 ? -6.854 -6.314 -15.619 1.00 90.62 103 GLU A C 1
ATOM 816 O O . GLU A 1 103 ? -5.653 -6.534 -15.449 1.00 90.62 103 GLU A O 1
ATOM 821 N N . ALA A 1 104 ? -7.785 -6.551 -14.691 1.00 86.00 104 ALA A N 1
ATOM 822 C CA . ALA A 1 104 ? -7.534 -7.121 -13.367 1.00 86.00 104 ALA A CA 1
ATOM 823 C C . ALA A 1 104 ? -7.171 -8.614 -13.365 1.00 86.00 104 ALA A C 1
ATOM 825 O O . ALA A 1 104 ? -7.790 -9.374 -14.146 1.00 86.00 104 ALA A O 1
#

Sequence (104 aa):
MTIISVSVPEKLLERVENSIREQGFANRSEIVRQALRTFIMESRSLKELKGEIAASITIIYERDATKGQISEIQHSFGDIISTFLHAHIDEDYCLEVIVVKGEA

pLDDT: mean 87.3, std 7.1, range [65.38, 96.25]

Foldseek 3Di:
DDDDDDDDDPVVVVVLVVCCVVVVPPDPVRVVVVVVVVCVVVVPPPVNDFDKDKDKDKDKDFQVVCVCVVVVVCVVVVVFFPDKDWDDPDPGMIIMITIGIDGD

Secondary structure (DSSP, 8-state):
---------HHHHHHHHHHHHHHT-S-HHHHHHHHHHHHHHHHS-GGG--SEEEEEEEEEEEHHHHTTHHHHHHHHTTTTEEEEEEEE-SSSEEEEEEEEEEE-

Radius of gyration: 19.93 Å; chains: 1; bounding box: 50×25×50 Å